Protein AF-K6ZLL8-F1 (afdb_monomer_lite)

Radius of gyration: 15.53 Å; chains: 1; bounding box: 37×26×40 Å

Foldseek 3Di:
DDKDFLQRCCCVVVVVPDHSVRSVVCVVVVNDDPQWDWDQDPVRTIMIDGPPPPPPVVVVVVVVVVVVVD

pLDDT: mean 82.7, std 12.53, range [50.91, 94.94]

Secondary structure (DSSP, 8-state):
-EEE-HHHHHHHTTTTSS-HHHHHHHHHTT---TTEEEEE-TTS-EEEEE------HHHHHHHHHHHH--

Structure (mmCIF, N/CA/C/O backbone):
data_AF-K6ZLL8-F1
#
_entry.id   AF-K6ZLL8-F1
#
loop_
_atom_site.group_PDB
_atom_site.id
_atom_site.type_symbol
_atom_site.label_atom_id
_atom_site.label_alt_id
_atom_site.label_comp_id
_atom_site.label_asym_id
_atom_site.label_entity_id
_atom_site.label_seq_id
_atom_site.pdbx_PDB_ins_code
_atom_site.Cartn_x
_atom_site.Cartn_y
_atom_site.Cartn_z
_atom_site.occupancy
_atom_site.B_iso_or_equiv
_atom_site.auth_seq_id
_atom_site.auth_comp_id
_atom_site.auth_asym_id
_atom_site.auth_atom_id
_atom_site.pdbx_PDB_model_num
ATOM 1 N N . MET A 1 1 ? -5.828 6.393 -13.790 1.00 71.69 1 MET A N 1
ATOM 2 C CA . MET A 1 1 ? -5.575 6.324 -12.337 1.00 71.69 1 MET A CA 1
ATOM 3 C C . MET A 1 1 ? -6.799 5.684 -11.714 1.00 71.69 1 MET A C 1
ATOM 5 O O . MET A 1 1 ? -7.877 6.249 -11.852 1.00 71.69 1 MET A O 1
ATOM 9 N N . LYS A 1 2 ? -6.672 4.475 -11.162 1.00 83.38 2 LYS A N 1
ATOM 10 C CA . LYS A 1 2 ? -7.799 3.743 -10.563 1.00 83.38 2 LYS A CA 1
ATOM 11 C C . LYS A 1 2 ? -7.633 3.736 -9.046 1.00 83.38 2 LYS A C 1
ATOM 13 O O . LYS A 1 2 ? -6.521 3.561 -8.547 1.00 83.38 2 LYS A O 1
ATOM 18 N N . THR A 1 3 ? -8.720 3.986 -8.326 1.00 89.25 3 THR A N 1
ATOM 19 C CA . THR A 1 3 ? -8.723 4.077 -6.863 1.00 89.25 3 THR A CA 1
ATOM 20 C C . THR A 1 3 ? -9.307 2.804 -6.273 1.00 89.25 3 THR A C 1
ATOM 22 O O . THR A 1 3 ? -10.333 2.323 -6.743 1.00 89.25 3 THR A O 1
ATOM 25 N N . TYR A 1 4 ? -8.661 2.287 -5.234 1.00 90.88 4 TYR A N 1
ATOM 26 C CA . TYR A 1 4 ? -9.031 1.047 -4.567 1.00 90.88 4 TYR A CA 1
ATOM 27 C C . TYR A 1 4 ? -9.102 1.237 -3.055 1.00 90.88 4 TYR A C 1
ATOM 29 O O . TYR A 1 4 ? -8.286 1.952 -2.460 1.00 90.88 4 TYR A O 1
ATOM 37 N N . LYS A 1 5 ? -10.019 0.527 -2.401 1.00 92.50 5 LYS A N 1
ATOM 38 C CA . LYS A 1 5 ? -9.936 0.263 -0.957 1.00 92.50 5 LYS A CA 1
ATOM 39 C C . LYS A 1 5 ? -8.853 -0.789 -0.677 1.00 92.50 5 LYS A C 1
ATOM 41 O O . LYS A 1 5 ? -8.510 -1.561 -1.567 1.00 92.50 5 LYS A O 1
ATOM 46 N N . PRO A 1 6 ? -8.349 -0.923 0.566 1.00 91.50 6 PRO A N 1
ATOM 47 C CA . PRO A 1 6 ? -7.317 -1.911 0.890 1.00 91.50 6 PRO A CA 1
ATOM 48 C C . PRO A 1 6 ? -7.717 -3.355 0.574 1.00 91.50 6 PRO A C 1
ATOM 50 O O . PRO A 1 6 ? -6.870 -4.141 0.168 1.00 91.50 6 PRO A O 1
ATOM 53 N N . ASN A 1 7 ? -9.001 -3.692 0.740 1.00 92.69 7 ASN A N 1
ATOM 54 C CA . ASN A 1 7 ? -9.522 -5.011 0.389 1.00 92.69 7 ASN A CA 1
ATOM 55 C C . ASN A 1 7 ? -9.558 -5.218 -1.135 1.00 92.69 7 ASN A C 1
ATOM 57 O O . ASN A 1 7 ? -9.036 -6.202 -1.641 1.00 92.69 7 ASN A O 1
ATOM 61 N N . GLU A 1 8 ? -10.104 -4.251 -1.874 1.00 90.94 8 GLU A N 1
ATOM 62 C CA . GLU A 1 8 ? -10.176 -4.297 -3.342 1.00 90.94 8 GLU A CA 1
ATOM 63 C C . GLU A 1 8 ? -8.778 -4.350 -3.959 1.00 90.94 8 GLU A C 1
ATOM 65 O O . GLU A 1 8 ? -8.528 -5.140 -4.854 1.00 90.94 8 GLU A O 1
ATOM 70 N N . TYR A 1 9 ? -7.827 -3.586 -3.422 1.00 90.88 9 TYR A N 1
ATOM 71 C CA . TYR A 1 9 ? -6.437 -3.610 -3.863 1.00 90.88 9 TYR A CA 1
ATOM 72 C C . TYR A 1 9 ? -5.779 -4.978 -3.633 1.00 90.88 9 TYR A C 1
ATOM 74 O O . TYR A 1 9 ? -5.044 -5.475 -4.484 1.00 90.88 9 TYR A O 1
ATOM 82 N N . ALA A 1 10 ? -6.060 -5.616 -2.497 1.00 90.94 10 ALA A N 1
ATOM 83 C CA . ALA A 1 10 ? -5.558 -6.952 -2.202 1.00 90.94 10 ALA A CA 1
ATOM 84 C C . ALA A 1 10 ? -6.111 -8.010 -3.177 1.00 90.94 10 ALA A C 1
ATOM 86 O O . ALA A 1 10 ? -5.375 -8.894 -3.618 1.00 90.94 10 ALA A O 1
ATOM 87 N N . VAL A 1 11 ? -7.388 -7.904 -3.548 1.00 90.88 11 VAL A N 1
ATOM 88 C CA . VAL A 1 11 ? -8.039 -8.851 -4.463 1.00 90.88 11 VAL A CA 1
ATOM 89 C C . VAL A 1 11 ? -7.684 -8.566 -5.923 1.00 90.88 11 VAL A C 1
ATOM 91 O O . VAL A 1 11 ? -7.255 -9.476 -6.621 1.00 90.88 11 VAL A O 1
ATOM 94 N N . GLU A 1 12 ? -7.813 -7.325 -6.390 1.00 87.06 12 GLU A N 1
ATOM 95 C CA . GLU A 1 12 ? -7.651 -6.974 -7.808 1.00 87.06 12 GLU A CA 1
ATOM 96 C C . GLU A 1 12 ? -6.188 -6.849 -8.240 1.00 87.06 12 GLU A C 1
ATOM 98 O O . GLU A 1 12 ? -5.843 -7.268 -9.341 1.00 87.06 12 GLU A O 1
ATOM 103 N N . VAL A 1 13 ? -5.312 -6.292 -7.395 1.00 87.38 13 VAL A N 1
ATOM 104 C CA . VAL A 1 13 ? -3.903 -6.049 -7.767 1.00 87.38 13 VAL A CA 1
ATOM 105 C C . VAL A 1 13 ? -3.001 -7.198 -7.331 1.00 87.38 13 VAL A C 1
ATOM 107 O O . VAL A 1 13 ? -2.051 -7.554 -8.025 1.00 87.38 13 VAL A O 1
ATOM 110 N N . TRP A 1 14 ? -3.306 -7.806 -6.185 1.00 86.88 14 TRP A N 1
ATOM 111 C CA . TRP A 1 14 ? -2.509 -8.895 -5.619 1.00 86.88 14 TRP A CA 1
ATOM 112 C C . TRP A 1 14 ? -3.171 -10.269 -5.742 1.00 86.88 14 TRP A C 1
ATOM 114 O O . TRP A 1 14 ? -2.629 -11.241 -5.213 1.00 86.88 14 TRP A O 1
ATOM 124 N N . PHE A 1 15 ? -4.302 -10.379 -6.450 1.00 88.12 15 PHE A N 1
ATOM 125 C CA . PHE A 1 15 ? -5.010 -11.642 -6.705 1.00 88.12 15 PHE A CA 1
ATOM 126 C C . PHE A 1 15 ? -5.324 -12.431 -5.422 1.00 88.12 15 PHE A C 1
ATOM 128 O O . PHE A 1 15 ? -5.242 -13.657 -5.400 1.00 88.12 15 PHE A O 1
ATOM 135 N N . GLY A 1 16 ? -5.596 -11.731 -4.315 1.00 87.31 16 GLY A N 1
ATOM 136 C CA . GLY A 1 16 ? -5.885 -12.339 -3.012 1.00 87.31 16 GLY A CA 1
ATOM 137 C C . GLY A 1 16 ? -4.679 -12.968 -2.303 1.00 87.31 16 GLY A C 1
ATOM 138 O O . GLY A 1 16 ? -4.847 -13.585 -1.255 1.00 87.31 16 GLY A O 1
ATOM 139 N N . LYS A 1 17 ? -3.452 -12.804 -2.822 1.00 88.56 17 LYS A N 1
ATOM 140 C CA . LYS A 1 17 ? -2.224 -13.325 -2.183 1.00 88.56 17 LYS A CA 1
ATOM 141 C C . LYS A 1 17 ? -1.880 -12.622 -0.873 1.00 88.56 17 LYS A C 1
ATOM 143 O O . LYS A 1 17 ? -1.122 -13.147 -0.061 1.00 88.56 17 LYS A O 1
ATOM 148 N N . VAL A 1 18 ? -2.392 -11.412 -0.689 1.00 92.06 18 VAL A N 1
ATOM 149 C CA . VAL A 1 18 ? -2.226 -10.620 0.529 1.00 92.06 18 VAL A CA 1
ATOM 150 C C . VAL A 1 18 ? -3.594 -10.264 1.082 1.00 92.06 18 VAL A C 1
ATOM 152 O O . VAL A 1 18 ? -4.580 -10.236 0.354 1.00 92.06 18 VAL A O 1
ATOM 155 N N . THR A 1 19 ? -3.653 -9.990 2.381 1.00 93.81 19 THR A N 1
ATOM 156 C CA . THR A 1 19 ? -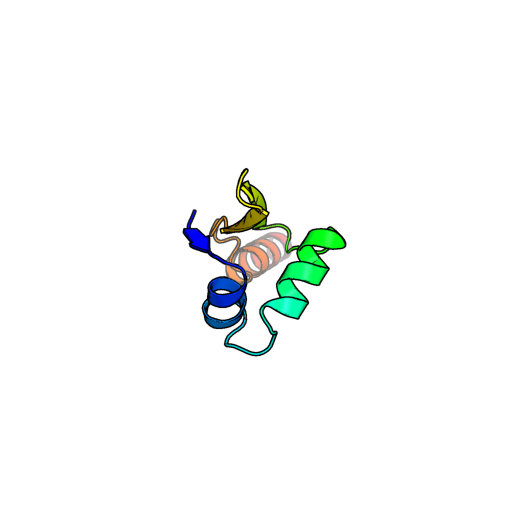4.889 -9.566 3.044 1.00 93.81 19 THR A CA 1
ATOM 157 C C . THR A 1 19 ? -4.990 -8.047 3.082 1.00 93.81 19 THR A C 1
ATOM 159 O O . THR A 1 19 ? -3.985 -7.331 3.025 1.00 93.81 19 THR A O 1
ATOM 162 N N . ASP A 1 20 ? -6.203 -7.546 3.278 1.00 92.31 20 ASP A N 1
ATOM 163 C CA . ASP A 1 20 ? -6.474 -6.143 3.589 1.00 92.31 20 ASP A CA 1
ATOM 164 C C . ASP A 1 20 ? -5.622 -5.628 4.773 1.00 92.31 20 ASP A C 1
ATOM 166 O O . ASP A 1 20 ? -5.139 -4.493 4.753 1.00 92.31 20 ASP A O 1
ATOM 170 N N . LYS A 1 21 ? -5.389 -6.464 5.796 1.00 93.44 21 LYS A N 1
ATOM 171 C CA . LYS A 1 21 ? -4.540 -6.158 6.955 1.00 93.44 21 LYS A CA 1
ATOM 172 C C . LYS A 1 21 ? -3.081 -5.975 6.546 1.00 93.44 21 LYS A C 1
ATOM 174 O O . LYS A 1 21 ? -2.441 -5.027 7.004 1.00 93.44 21 LYS A O 1
ATOM 179 N N . THR A 1 22 ? -2.571 -6.826 5.657 1.00 94.00 22 THR A N 1
ATOM 180 C CA . THR A 1 22 ? -1.223 -6.684 5.088 1.00 94.00 22 THR A CA 1
ATOM 181 C C . THR A 1 22 ? -1.085 -5.360 4.341 1.00 94.00 22 THR A C 1
ATOM 183 O O . THR A 1 22 ? -0.137 -4.618 4.599 1.00 94.00 22 THR A O 1
ATOM 186 N N . ILE A 1 23 ? -2.065 -5.004 3.505 1.00 93.38 23 ILE A N 1
ATOM 187 C CA . ILE A 1 23 ? -2.063 -3.726 2.780 1.00 93.38 23 ILE A CA 1
ATOM 188 C C . ILE A 1 23 ? -2.067 -2.536 3.750 1.00 93.38 23 ILE A C 1
ATOM 190 O O . ILE A 1 23 ? -1.254 -1.621 3.617 1.00 93.38 23 ILE A O 1
ATOM 194 N N . ARG A 1 24 ? -2.917 -2.553 4.784 1.00 93.31 24 ARG A N 1
ATOM 195 C CA . ARG A 1 24 ? -2.930 -1.500 5.820 1.00 93.31 24 ARG A CA 1
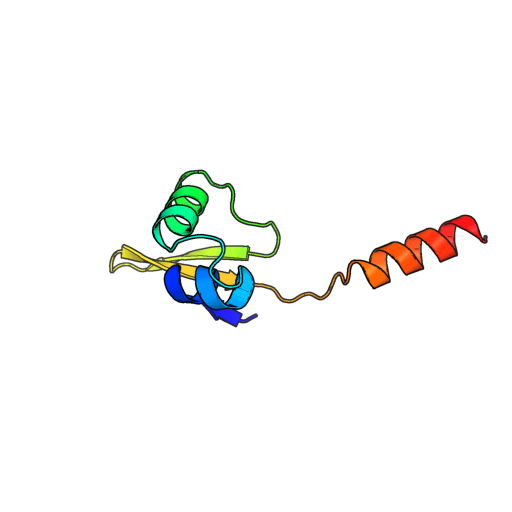ATOM 196 C C . ARG A 1 24 ? -1.589 -1.381 6.548 1.00 93.31 24 ARG A C 1
ATOM 198 O O . ARG A 1 24 ? -1.169 -0.268 6.863 1.00 93.31 24 ARG A O 1
ATOM 205 N N . ASN A 1 25 ? -0.913 -2.497 6.814 1.00 94.94 25 ASN A N 1
ATOM 206 C CA . ASN A 1 25 ? 0.416 -2.487 7.425 1.00 94.94 25 ASN A CA 1
ATOM 207 C C . ASN A 1 25 ? 1.462 -1.867 6.492 1.00 94.94 25 ASN A C 1
ATOM 209 O O . ASN A 1 25 ? 2.290 -1.088 6.958 1.00 94.94 25 ASN A O 1
ATOM 213 N N . TRP A 1 26 ? 1.406 -2.144 5.188 1.00 94.00 26 TRP A N 1
ATOM 214 C CA . TRP A 1 26 ? 2.294 -1.510 4.208 1.00 94.00 26 TRP A CA 1
ATOM 215 C C . TRP A 1 26 ? 2.081 -0.006 4.114 1.00 94.00 26 TRP A C 1
ATOM 217 O O . TRP A 1 26 ? 3.061 0.735 4.083 1.00 94.00 26 TRP A O 1
ATOM 227 N N . ILE A 1 27 ? 0.825 0.447 4.145 1.00 92.19 27 ILE A N 1
ATOM 228 C CA . ILE A 1 27 ? 0.489 1.874 4.193 1.00 92.19 27 ILE A CA 1
ATOM 229 C C . ILE A 1 27 ? 1.134 2.532 5.417 1.00 92.19 27 ILE A C 1
ATOM 231 O O . ILE A 1 27 ? 1.821 3.540 5.284 1.00 92.19 27 ILE A O 1
ATOM 235 N N . LYS A 1 28 ? 0.957 1.943 6.605 1.00 91.62 28 LYS A N 1
ATOM 236 C CA . LYS A 1 28 ? 1.532 2.467 7.856 1.00 91.62 28 LYS A CA 1
ATOM 237 C C . LYS A 1 28 ? 3.060 2.453 7.859 1.00 91.62 28 LYS A C 1
ATOM 239 O O . LYS A 1 28 ? 3.670 3.344 8.432 1.00 91.62 28 LYS A O 1
ATOM 244 N N . ALA A 1 29 ? 3.663 1.448 7.231 1.00 92.75 29 ALA A N 1
ATOM 245 C CA . ALA A 1 29 ? 5.110 1.305 7.131 1.00 92.75 29 ALA A CA 1
ATOM 246 C C . ALA A 1 29 ? 5.734 2.123 5.985 1.00 92.75 29 ALA A C 1
ATOM 248 O O . ALA A 1 29 ? 6.948 2.067 5.813 1.00 92.75 29 ALA A O 1
ATOM 249 N N . GLY A 1 30 ? 4.933 2.817 5.165 1.00 89.94 30 GLY A N 1
ATOM 250 C CA . GLY A 1 30 ? 5.421 3.533 3.982 1.00 89.94 30 GLY A CA 1
ATOM 251 C C . GLY A 1 30 ? 6.000 2.620 2.892 1.00 89.94 30 GLY A C 1
ATOM 252 O O . GLY A 1 30 ? 6.791 3.072 2.075 1.00 89.94 30 GLY A O 1
ATOM 253 N N . LYS A 1 31 ? 5.627 1.332 2.871 1.00 91.25 31 LYS A N 1
ATOM 254 C CA . LYS A 1 31 ? 6.154 0.306 1.945 1.00 91.25 31 LYS A CA 1
ATOM 255 C C . LYS A 1 31 ? 5.238 0.042 0.749 1.00 91.25 31 LYS A C 1
ATOM 257 O O . LYS A 1 31 ? 5.230 -1.055 0.195 1.00 91.25 31 LYS A O 1
ATOM 262 N N . MET A 1 32 ? 4.405 1.011 0.395 1.00 90.38 32 MET A N 1
ATOM 263 C CA . MET A 1 32 ? 3.496 0.862 -0.734 1.00 90.38 32 MET A CA 1
ATOM 264 C C . MET A 1 32 ? 4.265 0.914 -2.064 1.00 90.38 32 MET A C 1
ATOM 266 O O . MET A 1 32 ? 5.269 1.624 -2.149 1.00 90.38 32 MET A O 1
ATOM 270 N N . PRO A 1 33 ? 3.829 0.170 -3.100 1.00 86.38 33 PRO A N 1
ATOM 271 C CA . PRO A 1 33 ? 4.495 0.190 -4.399 1.00 86.38 33 PRO A CA 1
ATOM 272 C C . PRO A 1 33 ? 4.586 1.608 -4.976 1.00 86.38 33 PRO A C 1
ATOM 274 O O . PRO A 1 33 ? 3.680 2.421 -4.798 1.00 86.38 33 PRO A O 1
ATOM 277 N N . SER A 1 34 ? 5.672 1.907 -5.689 1.00 85.19 34 SER A N 1
ATOM 278 C CA . SER A 1 34 ? 5.991 3.259 -6.180 1.00 85.19 34 SER A CA 1
ATOM 279 C C . SER A 1 34 ? 4.972 3.833 -7.170 1.00 85.19 34 SER A C 1
ATOM 281 O O . SER A 1 34 ? 4.892 5.046 -7.341 1.00 85.19 34 SER A O 1
ATOM 283 N N . ASN A 1 35 ? 4.160 2.982 -7.799 1.00 85.06 35 ASN A N 1
ATOM 284 C CA . ASN A 1 35 ? 3.052 3.380 -8.664 1.00 85.06 35 ASN A CA 1
ATOM 285 C C . ASN A 1 35 ? 1.761 3.704 -7.891 1.00 85.06 35 ASN A C 1
ATOM 287 O O . ASN A 1 35 ? 0.713 3.900 -8.510 1.00 85.06 35 ASN A O 1
ATOM 291 N N . THR A 1 36 ? 1.807 3.752 -6.557 1.00 88.06 36 THR A N 1
ATOM 292 C CA . THR A 1 36 ? 0.633 4.009 -5.720 1.00 88.06 36 THR A CA 1
ATOM 293 C C . THR A 1 36 ? 0.773 5.283 -4.903 1.00 88.06 36 THR A C 1
ATOM 295 O O . THR A 1 36 ? 1.832 5.601 -4.364 1.00 88.06 36 THR A O 1
ATOM 298 N N . LYS A 1 37 ? -0.334 6.012 -4.783 1.00 90.06 37 LYS A N 1
ATOM 299 C CA . LYS A 1 37 ? -0.489 7.153 -3.887 1.00 90.06 37 LYS A CA 1
ATOM 300 C C . LYS A 1 37 ? -1.596 6.833 -2.896 1.00 90.06 37 LYS A C 1
ATOM 302 O O . LYS A 1 37 ? -2.694 6.466 -3.299 1.00 90.06 37 LYS A O 1
ATOM 307 N N . VAL A 1 38 ? -1.310 6.960 -1.606 1.00 91.19 38 VAL A N 1
ATOM 308 C CA . VAL A 1 38 ? -2.277 6.645 -0.550 1.00 91.19 38 VAL A CA 1
ATOM 309 C C . VAL A 1 38 ? -2.836 7.923 0.043 1.00 91.19 38 VAL A C 1
ATOM 311 O O . VAL A 1 38 ? -2.090 8.843 0.369 1.00 91.19 38 VAL A O 1
ATOM 314 N N . GLU A 1 39 ? -4.147 7.950 0.216 1.00 91.12 39 GLU A N 1
ATOM 315 C CA . GLU A 1 39 ? -4.877 9.024 0.865 1.00 91.12 39 GLU A CA 1
ATOM 316 C C . GLU A 1 39 ? -5.670 8.461 2.044 1.00 91.12 39 GLU A C 1
ATOM 318 O O . GLU A 1 39 ? -6.224 7.362 1.973 1.00 91.12 39 GLU A O 1
ATOM 323 N N . LYS A 1 40 ? -5.707 9.201 3.152 1.00 91.69 40 LYS A N 1
ATOM 324 C CA . LYS A 1 40 ? -6.525 8.856 4.313 1.00 91.69 40 LYS A CA 1
ATOM 325 C C . LYS A 1 40 ? -7.696 9.825 4.376 1.00 91.69 40 LYS A C 1
ATOM 327 O O . LYS A 1 40 ? -7.486 11.023 4.543 1.00 91.69 40 LYS A O 1
ATOM 332 N N . THR A 1 41 ? -8.914 9.310 4.258 1.00 86.56 41 THR A N 1
ATOM 333 C CA . THR A 1 41 ? -10.119 10.134 4.361 1.00 86.56 41 THR A CA 1
ATOM 334 C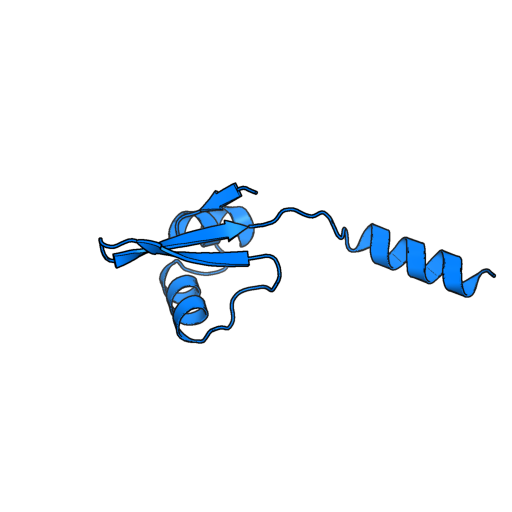 C . THR A 1 41 ? -10.344 10.579 5.810 1.00 86.56 41 THR A C 1
ATOM 336 O O . THR A 1 41 ? -9.895 9.895 6.740 1.00 86.56 41 THR A O 1
ATOM 339 N N . PRO A 1 42 ? -11.083 11.680 6.045 1.00 83.50 42 PRO A N 1
ATOM 340 C CA . PRO A 1 42 ? -11.432 12.127 7.397 1.00 83.50 42 PRO A CA 1
ATOM 341 C C . PRO A 1 42 ? -12.146 11.049 8.229 1.00 83.50 42 PRO A C 1
ATOM 343 O O . PRO A 1 42 ? -11.960 10.977 9.438 1.00 83.50 42 PRO A O 1
ATOM 346 N N . GLY A 1 43 ? -12.885 10.143 7.574 1.00 85.31 43 GLY A N 1
ATOM 347 C CA . GLY A 1 43 ? -13.524 8.977 8.198 1.00 85.31 43 GLY A CA 1
ATOM 348 C C . GLY A 1 43 ? -12.575 7.821 8.546 1.00 85.31 43 GLY A C 1
ATOM 349 O O . GLY A 1 43 ? -13.029 6.750 8.937 1.00 85.31 43 GLY A O 1
ATOM 350 N N . GLY A 1 44 ? -11.262 7.990 8.368 1.00 84.62 44 GLY A N 1
ATOM 351 C CA . GLY A 1 44 ? -10.250 6.992 8.719 1.00 84.62 44 GLY A CA 1
ATOM 352 C C . GLY A 1 44 ? -10.075 5.859 7.707 1.00 84.62 44 GLY A C 1
ATOM 353 O O . GLY A 1 44 ? -9.321 4.922 7.977 1.00 84.62 44 GLY A O 1
ATOM 354 N N . GLN A 1 45 ? -10.727 5.931 6.544 1.00 87.75 45 GLN A N 1
ATOM 355 C CA . GLN A 1 45 ? -10.533 4.953 5.476 1.00 87.75 45 GLN A CA 1
ATOM 356 C C . GLN A 1 45 ? -9.290 5.292 4.652 1.00 87.75 45 GLN A C 1
ATOM 358 O O . GLN A 1 45 ? -8.942 6.456 4.470 1.00 87.75 45 GLN A O 1
ATOM 363 N N . TYR A 1 46 ? -8.624 4.257 4.144 1.00 92.00 46 TYR A N 1
ATOM 364 C CA . TYR A 1 46 ? -7.516 4.412 3.209 1.00 92.00 46 TYR A CA 1
ATOM 365 C C . TYR A 1 46 ? -8.020 4.253 1.777 1.00 92.00 46 TYR A C 1
ATOM 367 O O . TYR A 1 46 ? -8.745 3.303 1.486 1.00 92.00 46 TYR A O 1
ATOM 375 N N . LEU A 1 47 ? -7.598 5.154 0.898 1.00 91.94 47 LEU A N 1
ATOM 376 C CA . LEU A 1 47 ? -7.804 5.087 -0.542 1.00 91.94 47 LEU A CA 1
ATOM 377 C C . LEU A 1 47 ? -6.443 4.956 -1.219 1.00 91.94 47 LEU A C 1
ATOM 379 O O . LEU A 1 47 ? -5.522 5.724 -0.942 1.00 91.94 47 LEU A O 1
ATOM 383 N N . ILE A 1 48 ? -6.307 3.948 -2.072 1.00 92.25 48 ILE A N 1
ATOM 384 C CA . ILE A 1 48 ? -5.074 3.626 -2.787 1.00 92.25 48 ILE A CA 1
ATOM 385 C C . ILE A 1 48 ? -5.294 3.993 -4.245 1.00 92.25 48 ILE A C 1
ATOM 387 O O . ILE A 1 48 ? -6.045 3.331 -4.957 1.00 92.25 48 ILE A O 1
ATOM 391 N N . HIS A 1 49 ? -4.640 5.054 -4.688 1.00 90.75 49 HIS A N 1
ATOM 392 C CA . HIS A 1 49 ? -4.674 5.511 -6.066 1.00 90.75 49 HIS A CA 1
ATOM 393 C C . HIS A 1 49 ? -3.519 4.873 -6.827 1.00 90.75 49 HIS A C 1
ATOM 395 O O . HIS A 1 49 ? -2.357 5.184 -6.570 1.00 90.75 49 HIS A O 1
ATOM 401 N N . VAL A 1 50 ? -3.829 3.977 -7.755 1.00 87.94 50 VAL A N 1
ATOM 402 C CA . VAL A 1 50 ? -2.836 3.315 -8.601 1.00 87.94 50 VAL A CA 1
ATOM 403 C C . VAL A 1 50 ? -2.723 4.094 -9.901 1.00 87.94 50 VAL A C 1
ATOM 405 O O . VAL A 1 50 ? -3.687 4.243 -10.664 1.00 87.94 50 VAL A O 1
ATOM 408 N N . ASN A 1 51 ? -1.527 4.613 -10.148 1.00 81.44 51 ASN A N 1
ATOM 409 C CA . ASN A 1 51 ? -1.155 5.107 -11.457 1.00 81.44 51 ASN A CA 1
ATOM 410 C C . ASN A 1 51 ? -0.742 3.911 -12.311 1.00 81.44 51 ASN A C 1
ATOM 412 O O . ASN A 1 51 ? 0.410 3.487 -12.281 1.00 81.44 51 ASN A O 1
ATOM 416 N N . ASP A 1 52 ? -1.683 3.412 -13.112 1.00 64.81 52 ASP A N 1
ATOM 417 C CA . ASP A 1 52 ? -1.408 2.562 -14.276 1.00 64.81 52 ASP A CA 1
ATOM 418 C C . ASP A 1 52 ? -0.704 3.374 -15.375 1.00 64.81 52 ASP A C 1
ATOM 420 O O . ASP A 1 52 ? -1.146 3.414 -16.518 1.00 64.81 52 ASP A O 1
ATOM 424 N N . ALA A 1 53 ? 0.374 4.087 -15.043 1.00 53.22 53 ALA A N 1
ATOM 425 C CA . ALA A 1 53 ? 1.325 4.480 -16.065 1.00 53.22 53 ALA A CA 1
ATOM 426 C C . ALA A 1 53 ? 2.027 3.180 -16.472 1.00 53.22 53 ALA A C 1
ATOM 428 O O . ALA A 1 53 ? 2.745 2.605 -15.644 1.00 53.22 53 ALA A O 1
ATOM 429 N N . PRO A 1 54 ? 1.811 2.664 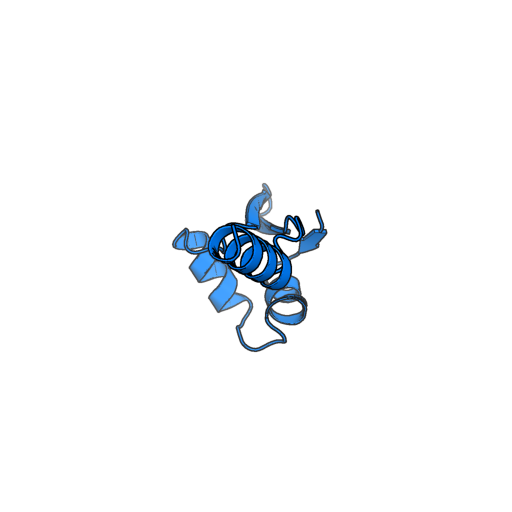-17.692 1.00 50.91 54 PRO A N 1
ATOM 430 C CA . PRO A 1 54 ? 2.406 1.412 -18.098 1.00 50.91 54 PRO A CA 1
ATOM 431 C C . PRO A 1 54 ? 3.880 1.686 -18.384 1.00 50.91 54 PRO A C 1
ATOM 433 O O . PRO A 1 54 ? 4.282 1.878 -19.525 1.00 50.91 54 PRO A O 1
ATOM 436 N N . LYS A 1 55 ? 4.732 1.656 -17.359 1.00 51.59 55 LYS A N 1
ATOM 437 C CA . LYS A 1 55 ? 6.076 1.127 -17.584 1.00 51.59 55 LYS A CA 1
ATOM 438 C C . LYS A 1 55 ? 5.912 -0.378 -17.595 1.00 51.59 55 LYS A C 1
ATOM 440 O O . LYS A 1 55 ? 6.159 -1.052 -16.599 1.00 51.59 55 LYS A O 1
ATOM 445 N N . SER A 1 56 ? 5.363 -0.887 -18.698 1.00 55.31 56 SER A N 1
ATOM 446 C CA . SER A 1 56 ? 5.346 -2.320 -18.916 1.00 55.31 56 SER A CA 1
ATOM 447 C C . SER A 1 56 ? 6.797 -2.778 -18.796 1.00 55.31 56 SER A C 1
ATOM 449 O O . SER A 1 56 ? 7.7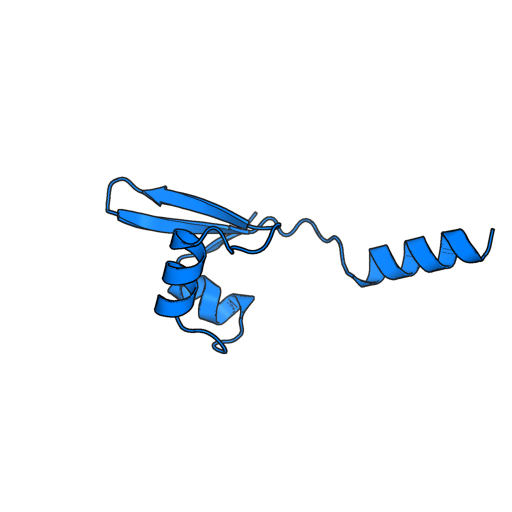06 -2.175 -19.369 1.00 55.31 56 SER A O 1
ATOM 451 N N . ASN A 1 57 ? 7.046 -3.814 -18.000 1.00 58.88 57 ASN A N 1
ATOM 452 C CA . ASN A 1 57 ? 8.394 -4.370 -17.887 1.00 58.88 57 ASN A CA 1
ATOM 453 C C . ASN A 1 57 ? 8.948 -4.749 -19.276 1.00 58.88 57 ASN A C 1
ATOM 455 O O . ASN A 1 57 ? 10.154 -4.711 -19.489 1.00 58.88 57 ASN A O 1
ATOM 459 N N . SER A 1 58 ? 8.059 -5.029 -20.237 1.00 58.00 58 SER A N 1
ATOM 460 C CA . SER A 1 58 ? 8.375 -5.208 -21.652 1.00 58.00 58 SER A CA 1
ATOM 461 C C . SER A 1 58 ? 8.891 -3.944 -22.348 1.00 58.00 58 SER A C 1
ATOM 463 O O . SER A 1 58 ? 9.809 -4.071 -23.148 1.00 58.00 58 SER A O 1
ATOM 465 N N . GLN A 1 59 ? 8.388 -2.742 -22.043 1.00 62.19 59 GLN A N 1
ATOM 466 C CA . GLN A 1 59 ? 8.923 -1.492 -22.600 1.00 62.19 59 GLN A CA 1
ATOM 467 C C . GLN A 1 59 ? 10.334 -1.216 -22.072 1.00 62.19 59 GLN A C 1
ATOM 469 O O . GLN A 1 59 ? 11.231 -0.918 -22.852 1.00 62.19 59 GLN A O 1
ATOM 474 N N . THR A 1 60 ? 10.565 -1.424 -20.773 1.00 66.31 60 THR A N 1
ATOM 475 C CA . THR A 1 60 ? 11.904 -1.300 -20.177 1.00 66.31 60 THR A CA 1
ATOM 476 C C . THR A 1 60 ? 12.882 -2.325 -20.769 1.00 66.31 60 THR A C 1
ATOM 478 O O . THR A 1 60 ? 14.021 -1.984 -21.079 1.00 66.31 60 THR A O 1
ATOM 481 N N . LEU A 1 61 ? 12.436 -3.571 -20.980 1.00 67.62 61 LEU A N 1
ATOM 482 C CA . LEU A 1 61 ? 13.222 -4.611 -21.658 1.00 67.62 61 LEU A CA 1
ATOM 483 C C . LEU A 1 61 ? 13.521 -4.249 -23.120 1.00 67.62 61 LEU A C 1
ATOM 485 O O . LEU A 1 61 ? 14.645 -4.448 -23.578 1.00 67.62 61 LEU A O 1
ATOM 489 N N . LEU A 1 62 ? 12.544 -3.695 -23.841 1.00 73.31 62 LEU A N 1
ATOM 490 C CA . LEU A 1 62 ? 12.705 -3.257 -25.226 1.00 73.31 62 LEU A CA 1
ATOM 491 C C . LEU A 1 62 ? 13.713 -2.105 -25.333 1.00 73.31 62 LEU A C 1
ATOM 493 O O . LEU A 1 62 ? 14.572 -2.122 -26.213 1.00 73.31 62 LEU A O 1
ATOM 497 N N . ASP A 1 63 ? 13.643 -1.135 -24.425 1.00 76.38 63 ASP A N 1
ATOM 498 C CA . ASP A 1 63 ? 14.554 0.010 -24.400 1.00 76.38 63 ASP A CA 1
ATOM 499 C C . ASP A 1 63 ? 15.988 -0.429 -24.048 1.00 76.38 63 ASP A C 1
ATOM 501 O O . ASP A 1 63 ? 16.945 0.029 -24.675 1.00 76.38 63 ASP A O 1
ATOM 505 N N . MET A 1 64 ? 16.151 -1.394 -23.134 1.00 74.12 64 MET A N 1
ATOM 506 C CA . MET A 1 64 ? 17.453 -2.016 -22.846 1.00 74.12 64 MET A CA 1
ATOM 507 C C . MET A 1 64 ? 18.019 -2.792 -24.044 1.00 74.12 64 MET A C 1
ATOM 509 O O . MET A 1 64 ? 19.222 -2.731 -24.299 1.00 74.12 64 MET A O 1
ATOM 513 N N . MET A 1 65 ? 17.179 -3.506 -24.802 1.00 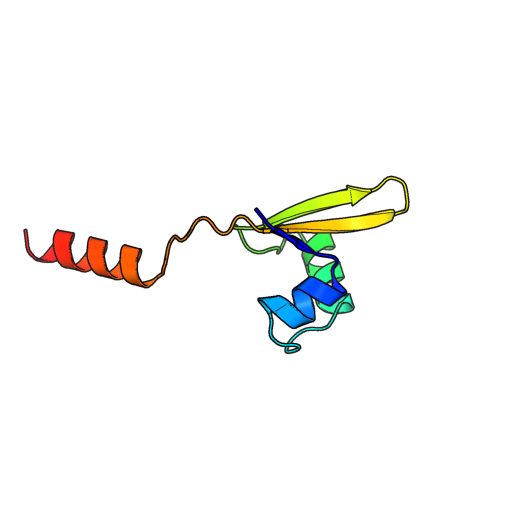76.25 65 MET A N 1
ATOM 514 C CA . MET A 1 65 ? 17.617 -4.201 -26.019 1.00 76.25 65 MET A CA 1
ATOM 515 C C . MET A 1 65 ? 18.046 -3.222 -27.115 1.00 76.25 65 MET A C 1
ATOM 517 O O . MET A 1 65 ? 19.077 -3.440 -27.749 1.00 76.25 65 MET A O 1
ATOM 521 N N . LYS A 1 66 ? 17.307 -2.121 -27.306 1.00 76.56 66 LYS A N 1
ATOM 522 C CA . LYS A 1 66 ? 17.665 -1.067 -28.268 1.00 76.56 66 LYS A CA 1
ATOM 523 C C . LYS A 1 66 ? 18.982 -0.377 -27.911 1.00 76.56 66 LYS A C 1
ATOM 525 O O . LYS A 1 66 ? 19.784 -0.134 -28.802 1.00 76.56 66 LYS A O 1
ATOM 530 N N . ALA A 1 67 ? 19.228 -0.116 -26.628 1.00 75.69 67 ALA A N 1
ATOM 531 C CA . ALA A 1 67 ? 20.467 0.511 -26.165 1.00 75.69 67 ALA A CA 1
ATOM 532 C C . ALA A 1 67 ? 21.712 -0.384 -26.319 1.00 75.69 67 ALA A C 1
ATOM 534 O O . ALA A 1 67 ? 22.820 0.131 -26.398 1.00 75.69 67 ALA A O 1
ATOM 535 N N . LYS A 1 68 ? 21.546 -1.713 -26.355 1.00 68.31 68 LYS A N 1
ATOM 536 C CA . LYS A 1 68 ? 22.648 -2.674 -26.541 1.00 68.31 68 LYS A CA 1
ATOM 537 C C . LYS A 1 68 ? 22.954 -2.970 -28.017 1.00 68.31 68 LYS A C 1
ATOM 539 O O . LYS A 1 68 ? 24.015 -3.502 -28.320 1.00 68.31 68 LYS A O 1
ATOM 544 N N . ALA A 1 69 ? 22.008 -2.693 -28.913 1.00 64.31 69 ALA A N 1
ATOM 545 C CA . ALA A 1 69 ? 22.133 -2.939 -30.349 1.00 64.31 69 ALA A CA 1
ATOM 546 C C . ALA A 1 69 ? 22.682 -1.733 -31.142 1.00 64.31 69 ALA A C 1
ATOM 548 O O . ALA A 1 69 ? 22.840 -1.852 -32.356 1.00 64.31 69 ALA A O 1
ATOM 549 N N . ALA A 1 70 ? 22.928 -0.600 -30.473 1.00 52.06 70 ALA A N 1
ATOM 550 C CA . ALA A 1 70 ? 23.505 0.621 -31.036 1.00 52.06 70 ALA A CA 1
ATOM 551 C C . ALA A 1 70 ? 25.010 0.723 -30.755 1.00 52.06 70 ALA A C 1
ATOM 553 O O . ALA A 1 70 ? 25.441 0.234 -29.685 1.00 52.06 70 ALA A O 1
#

Sequence (70 aa):
MKTYKPNEYAVEVWFGKVTDKTIRNWIKAGKMPSNTKVEKTPGGQYLIHVNDAPKSNSQTLLDMMKAKAA

Organism: NCBI:txid1129794